Protein AF-A0A843DY50-F1 (afdb_monomer)

Radius of gyration: 16.23 Å; Cα contacts (8 Å, |Δi|>4): 15; chains: 1; bounding box: 36×36×29 Å

Mean predicted aligned error: 9.85 Å

Secondary structure (DSSP, 8-state):
-HHHHHHH-HHHHHHHHHHHHHTTT--HHHHHHHHTT--HHHHHHHHHHHHHHSPPPHHHHHHHHHTTT-

Sequence (70 aa):
MASLVKALGRVDAERFISGFIRDSGDYTLSRRQLYDNLTVDEVFESASTYMKEHPLSPETRARLEKHRNE

Structure (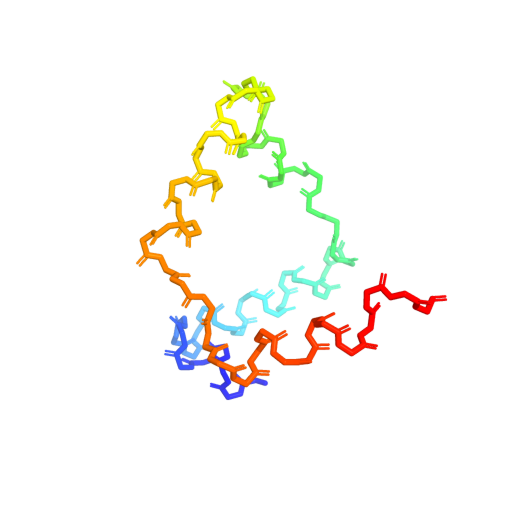mmCIF, N/CA/C/O backbone):
data_AF-A0A843DY50-F1
#
_entry.id   AF-A0A843DY50-F1
#
loop_
_atom_site.group_PDB
_atom_site.id
_atom_site.type_symbol
_atom_site.label_atom_id
_atom_site.label_alt_id
_atom_site.label_comp_id
_atom_site.label_asym_id
_atom_site.label_entity_id
_atom_site.label_seq_id
_atom_site.pdbx_PDB_ins_code
_atom_site.Cartn_x
_atom_site.Cartn_y
_atom_site.Cartn_z
_atom_site.occupancy
_atom_site.B_iso_or_equiv
_atom_site.auth_seq_id
_atom_site.auth_comp_id
_atom_site.auth_asym_id
_atom_site.auth_atom_id
_atom_site.pdbx_PDB_model_num
ATOM 1 N N . MET A 1 1 ? -0.467 -11.287 -17.163 1.00 61.81 1 MET A N 1
ATOM 2 C CA . MET A 1 1 ? -1.028 -12.534 -16.596 1.00 61.81 1 MET A CA 1
ATOM 3 C C . MET A 1 1 ? 0.038 -13.483 -16.044 1.00 61.81 1 MET A C 1
ATOM 5 O O . MET A 1 1 ? -0.109 -13.923 -14.914 1.00 61.81 1 MET A O 1
ATOM 9 N N . ALA A 1 2 ? 1.145 -13.735 -16.757 1.00 79.69 2 ALA A N 1
ATOM 10 C CA . ALA A 1 2 ? 2.223 -14.621 -16.286 1.00 79.69 2 ALA A CA 1
ATOM 11 C C . ALA A 1 2 ? 2.780 -14.272 -14.885 1.00 79.69 2 ALA A C 1
ATOM 13 O O . ALA A 1 2 ? 2.972 -15.165 -14.066 1.00 79.69 2 ALA A O 1
ATOM 14 N N . SER A 1 3 ? 2.966 -12.986 -14.571 1.00 86.06 3 SER A N 1
ATOM 15 C CA . SER A 1 3 ? 3.450 -12.552 -13.249 1.00 86.06 3 SER A CA 1
ATOM 16 C C . SER A 1 3 ? 2.442 -12.797 -12.119 1.00 86.06 3 SER A C 1
ATOM 18 O O . SER A 1 3 ? 2.840 -13.192 -11.030 1.00 86.06 3 SER A O 1
ATOM 20 N N . LEU A 1 4 ? 1.142 -12.622 -12.387 1.00 82.31 4 LEU A N 1
ATOM 21 C CA . LEU A 1 4 ? 0.069 -12.897 -11.421 1.00 82.31 4 LEU A CA 1
ATOM 22 C C . LEU A 1 4 ? -0.044 -14.395 -11.141 1.00 82.31 4 LEU A C 1
ATOM 24 O O . LEU A 1 4 ? -0.091 -14.799 -9.988 1.00 82.31 4 LEU A O 1
ATOM 28 N N . VAL A 1 5 ? -0.001 -15.220 -12.190 1.00 92.00 5 VAL A N 1
ATOM 29 C CA . VAL A 1 5 ? -0.018 -16.686 -12.060 1.00 92.00 5 VAL A CA 1
ATOM 30 C C . VAL A 1 5 ? 1.204 -17.189 -11.287 1.00 92.00 5 VAL A C 1
ATOM 32 O O . VAL A 1 5 ? 1.073 -18.098 -10.475 1.00 92.00 5 VAL A O 1
ATOM 35 N N . LYS A 1 6 ? 2.382 -16.585 -11.494 1.00 92.00 6 LYS A N 1
ATOM 36 C CA . LYS A 1 6 ? 3.600 -16.922 -10.742 1.00 92.00 6 LYS A CA 1
ATOM 37 C C . LYS A 1 6 ? 3.488 -16.578 -9.251 1.00 92.00 6 LYS A C 1
ATOM 39 O O . LYS A 1 6 ? 4.060 -17.293 -8.438 1.00 92.00 6 LYS A O 1
ATOM 44 N N . ALA A 1 7 ? 2.792 -15.496 -8.907 1.00 88.62 7 ALA A N 1
ATOM 45 C CA . ALA A 1 7 ? 2.676 -15.019 -7.530 1.00 88.62 7 ALA A CA 1
ATOM 46 C C . ALA A 1 7 ? 1.523 -15.672 -6.748 1.00 88.62 7 ALA A C 1
ATOM 48 O O . ALA A 1 7 ? 1.677 -15.956 -5.567 1.00 88.62 7 ALA A O 1
ATOM 49 N N . LEU A 1 8 ? 0.380 -15.899 -7.399 1.00 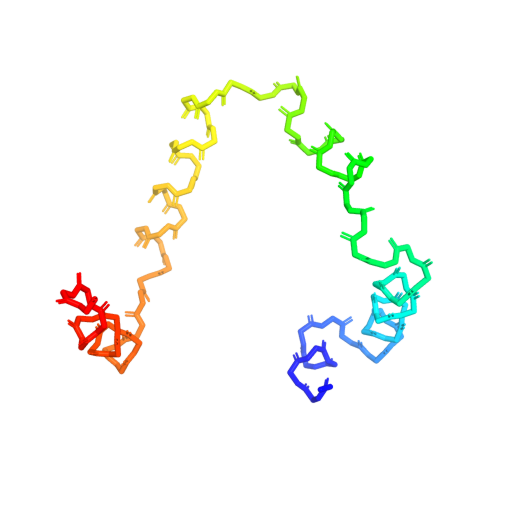87.50 8 LEU A N 1
ATOM 50 C CA . LEU A 1 8 ? -0.869 -16.319 -6.751 1.00 87.50 8 LEU A CA 1
ATOM 51 C C . LEU A 1 8 ? -1.276 -17.754 -7.106 1.00 87.50 8 LEU A C 1
ATOM 53 O O . LEU A 1 8 ? -2.193 -18.308 -6.517 1.00 87.50 8 LEU A O 1
ATOM 57 N N . GLY A 1 9 ? -0.632 -18.368 -8.097 1.00 91.75 9 GLY A N 1
ATOM 58 C CA . GLY A 1 9 ? -1.167 -19.560 -8.742 1.00 91.75 9 GLY A CA 1
ATOM 59 C C . GLY A 1 9 ? -2.289 -19.219 -9.728 1.00 91.75 9 GLY A C 1
ATOM 60 O O . GLY A 1 9 ? -2.813 -18.106 -9.782 1.00 91.75 9 GLY A O 1
ATOM 61 N N . ARG A 1 10 ? -2.637 -20.184 -10.586 1.00 92.88 10 ARG A N 1
ATOM 62 C CA . ARG A 1 10 ? -3.541 -19.947 -11.723 1.00 92.88 10 ARG A CA 1
ATOM 63 C C . ARG A 1 10 ? -4.963 -19.581 -11.294 1.00 92.88 10 ARG A C 1
ATOM 65 O O . ARG A 1 10 ? -5.519 -18.621 -11.816 1.00 92.88 10 ARG A O 1
ATOM 72 N N . VAL A 1 11 ? -5.520 -20.331 -10.344 1.00 93.19 11 VAL A N 1
ATOM 73 C CA . VAL A 1 11 ? -6.908 -20.162 -9.886 1.00 93.19 11 VAL A CA 1
ATOM 74 C C . VAL A 1 11 ? -7.099 -18.803 -9.216 1.00 93.19 11 VAL A C 1
ATOM 76 O O . VAL A 1 11 ? -8.030 -18.074 -9.556 1.00 93.19 11 VAL A O 1
ATOM 79 N N . ASP A 1 12 ? -6.194 -18.420 -8.318 1.00 85.44 12 ASP A N 1
ATOM 80 C CA . ASP A 1 12 ? -6.321 -17.154 -7.598 1.00 85.44 12 ASP A CA 1
ATOM 81 C C . ASP A 1 12 ? -5.963 -15.948 -8.472 1.00 85.44 12 ASP A C 1
ATOM 83 O O . ASP A 1 12 ? -6.575 -14.892 -8.325 1.00 85.44 12 ASP A O 1
ATOM 87 N N . ALA A 1 13 ? -5.079 -16.103 -9.465 1.00 91.44 13 ALA A N 1
ATOM 88 C CA . ALA A 1 13 ? -4.855 -15.073 -10.480 1.00 91.44 13 ALA A CA 1
ATOM 89 C C . ALA A 1 13 ? -6.111 -14.808 -11.333 1.00 91.44 13 ALA A C 1
ATOM 91 O O . ALA A 1 13 ? -6.441 -13.652 -11.603 1.00 91.44 13 ALA A O 1
ATOM 92 N N . GLU A 1 14 ? -6.830 -15.854 -11.750 1.00 91.00 14 GLU A N 1
ATOM 93 C CA . GLU A 1 14 ? -8.086 -15.715 -12.501 1.00 91.00 14 GLU A CA 1
ATOM 94 C C . GLU A 1 14 ? -9.199 -15.099 -11.639 1.00 91.00 14 GLU A C 1
ATOM 96 O O . GLU A 1 14 ? -9.916 -14.210 -12.109 1.00 91.00 14 GLU A O 1
ATOM 101 N N . ARG A 1 15 ? -9.304 -15.487 -10.360 1.00 84.31 15 ARG A N 1
ATOM 102 C CA . ARG A 1 15 ? -10.232 -14.863 -9.399 1.00 84.31 15 ARG A CA 1
ATOM 103 C C . ARG A 1 15 ? -9.907 -13.394 -9.155 1.00 84.31 15 ARG A C 1
ATOM 105 O O . ARG A 1 15 ? -10.821 -12.575 -9.150 1.00 84.31 15 ARG A O 1
ATOM 112 N N . PHE A 1 16 ? -8.626 -13.059 -9.014 1.00 83.06 16 PHE A N 1
ATOM 113 C CA . PHE A 1 16 ? -8.162 -11.686 -8.847 1.00 83.06 16 PHE A CA 1
ATOM 114 C C . PHE A 1 16 ? -8.558 -10.812 -10.040 1.00 83.06 16 PHE A C 1
ATOM 116 O O . PHE A 1 16 ? -9.166 -9.762 -9.849 1.00 83.06 16 PHE A O 1
ATOM 123 N N . ILE A 1 17 ? -8.286 -11.260 -11.272 1.00 84.62 17 ILE A N 1
ATOM 124 C CA . ILE A 1 17 ? -8.678 -10.514 -12.477 1.00 84.62 17 ILE A CA 1
ATOM 125 C C . ILE A 1 17 ? -10.197 -10.418 -12.602 1.00 84.62 17 ILE A C 1
ATOM 127 O O . ILE A 1 17 ? -10.714 -9.358 -12.940 1.00 84.62 17 ILE A O 1
ATOM 131 N N . SER A 1 18 ? -10.919 -11.497 -12.306 1.00 84.62 18 SER A N 1
ATOM 132 C CA . SER A 1 18 ? -12.382 -11.495 -12.377 1.00 84.62 18 SER A CA 1
ATOM 133 C C . SER A 1 18 ? -12.993 -10.514 -11.374 1.00 84.62 18 SER A C 1
ATOM 135 O O . SER A 1 18 ? -13.904 -9.778 -11.735 1.00 84.62 18 SER A O 1
ATOM 137 N N . GLY A 1 19 ? -12.466 -10.450 -10.147 1.00 77.50 19 GLY A N 1
ATOM 138 C CA . GLY A 1 19 ? -12.861 -9.451 -9.149 1.00 77.50 19 GLY A CA 1
ATOM 139 C C . GLY A 1 19 ? -12.498 -8.028 -9.576 1.00 77.50 19 GLY A C 1
ATOM 140 O O . GLY A 1 19 ? -13.346 -7.144 -9.528 1.00 77.50 19 GLY A O 1
ATOM 141 N N . PHE A 1 20 ? -11.276 -7.827 -10.086 1.00 75.00 20 PHE A N 1
ATOM 142 C CA . PHE A 1 20 ? -10.813 -6.538 -10.613 1.00 75.00 20 PHE A CA 1
ATOM 143 C C . PHE A 1 20 ? -11.745 -6.004 -11.711 1.00 75.00 20 PHE A C 1
ATOM 145 O O . PHE A 1 20 ? -12.151 -4.845 -11.671 1.00 75.00 20 PHE A O 1
ATOM 152 N N . ILE A 1 21 ? -12.104 -6.851 -12.681 1.00 80.00 21 ILE A N 1
ATOM 153 C CA . ILE A 1 21 ? -12.983 -6.484 -13.799 1.00 80.00 21 ILE A CA 1
ATOM 154 C C . ILE A 1 21 ? -14.412 -6.238 -13.309 1.00 80.00 21 ILE A C 1
ATOM 156 O O . ILE A 1 21 ? -15.034 -5.265 -13.728 1.00 80.00 21 ILE A O 1
ATOM 160 N N . ARG A 1 22 ? -14.937 -7.106 -12.434 1.00 75.75 22 ARG A N 1
ATOM 161 C CA . ARG A 1 22 ? -16.331 -7.036 -11.976 1.00 75.75 22 ARG A CA 1
ATOM 162 C C . ARG A 1 22 ? -16.614 -5.773 -11.175 1.00 75.75 22 ARG A C 1
ATOM 164 O O . ARG A 1 22 ? -17.648 -5.148 -11.386 1.00 75.75 22 ARG A O 1
ATOM 171 N N . ASP A 1 23 ? -15.688 -5.391 -10.306 1.00 66.56 23 ASP A N 1
ATOM 172 C CA . ASP A 1 23 ? -15.890 -4.261 -9.405 1.00 66.56 23 ASP A CA 1
ATOM 173 C C . ASP A 1 23 ? -15.282 -2.966 -9.982 1.00 66.56 23 ASP A C 1
ATOM 175 O O . ASP A 1 23 ? -15.197 -1.964 -9.288 1.00 66.56 23 ASP A O 1
ATOM 179 N N . SER A 1 24 ? -14.860 -2.945 -11.258 1.00 66.00 24 SER A N 1
ATOM 180 C CA . SER A 1 24 ? -14.166 -1.803 -11.897 1.00 66.00 24 SER A CA 1
ATOM 181 C C . SER A 1 24 ? -12.921 -1.317 -11.134 1.00 66.00 24 SER A C 1
ATOM 183 O O . SER A 1 24 ? -12.530 -0.155 -11.243 1.00 66.00 24 SER A O 1
ATOM 185 N N . GLY A 1 25 ? -12.302 -2.185 -10.332 1.00 64.62 25 GLY A N 1
ATOM 186 C CA . GLY A 1 25 ? -11.244 -1.795 -9.401 1.00 64.62 25 GLY A CA 1
ATOM 187 C C . GLY A 1 25 ? -11.726 -0.960 -8.203 1.00 64.62 25 GLY A C 1
ATOM 188 O O . GLY A 1 25 ? -10.912 -0.277 -7.579 1.00 64.62 25 GLY A O 1
ATOM 189 N N . ASP A 1 26 ? -13.018 -0.996 -7.859 1.00 67.81 26 ASP A N 1
ATOM 190 C CA . ASP A 1 26 ? -13.548 -0.393 -6.636 1.00 67.81 26 ASP A CA 1
ATOM 191 C C . ASP A 1 26 ? -13.169 -1.239 -5.412 1.00 67.81 26 ASP A C 1
ATOM 193 O O . ASP A 1 26 ? -13.897 -2.102 -4.923 1.00 67.81 26 ASP A O 1
ATOM 197 N N . TYR A 1 27 ? -11.978 -0.954 -4.893 1.00 71.19 27 TYR A N 1
ATOM 198 C CA . TYR A 1 27 ? -11.455 -1.552 -3.670 1.00 71.19 27 TYR A CA 1
ATOM 199 C C . TYR A 1 27 ? -11.939 -0.849 -2.404 1.00 71.19 27 TYR A C 1
ATOM 201 O O . TYR A 1 27 ? -11.296 -0.992 -1.365 1.00 71.19 27 TYR A O 1
ATOM 209 N N . THR A 1 28 ? -13.020 -0.065 -2.443 1.00 77.50 28 THR A N 1
ATOM 210 C CA . THR A 1 28 ? -13.450 0.710 -1.270 1.00 77.50 28 THR A CA 1
ATOM 211 C C . THR A 1 28 ? -13.710 -0.197 -0.070 1.00 77.50 28 THR A C 1
ATOM 213 O O . THR A 1 28 ? -13.193 0.074 1.010 1.00 77.50 28 THR A O 1
ATOM 216 N N . LEU A 1 29 ? -14.418 -1.318 -0.247 1.00 80.06 29 LEU A N 1
ATOM 217 C CA . LEU A 1 29 ? -14.689 -2.250 0.855 1.00 80.06 29 LEU A CA 1
ATOM 218 C C . LEU A 1 29 ? -13.428 -2.983 1.334 1.00 80.06 29 LEU A C 1
ATOM 220 O O . LEU A 1 29 ? -13.202 -3.088 2.536 1.00 80.06 29 LEU A O 1
ATOM 224 N N . SER A 1 30 ? -12.579 -3.447 0.416 1.00 76.56 30 SER A N 1
ATOM 225 C CA . SER A 1 30 ? -11.333 -4.138 0.775 1.00 76.56 30 SER A CA 1
ATOM 226 C C . SER A 1 30 ? -10.322 -3.209 1.448 1.00 76.56 30 SER A C 1
ATOM 228 O O . SER A 1 30 ? -9.653 -3.610 2.395 1.00 76.56 30 SER A O 1
ATOM 230 N N . ARG A 1 31 ? -10.228 -1.947 1.009 1.00 80.69 31 ARG A N 1
ATOM 231 C CA . ARG A 1 31 ? -9.392 -0.936 1.666 1.00 80.69 31 ARG A CA 1
ATOM 232 C C . ARG A 1 31 ? -9.914 -0.591 3.046 1.00 80.69 31 ARG A C 1
ATOM 234 O O . ARG A 1 31 ? -9.106 -0.481 3.955 1.00 80.69 31 ARG A O 1
ATOM 241 N N . ARG A 1 32 ? -11.232 -0.485 3.214 1.00 83.38 32 ARG A N 1
ATOM 242 C CA . ARG A 1 32 ? -11.843 -0.289 4.531 1.00 83.38 32 ARG A CA 1
ATOM 243 C C . ARG A 1 32 ? -11.486 -1.413 5.497 1.00 83.38 32 ARG A C 1
ATOM 245 O O . ARG A 1 32 ? -10.984 -1.157 6.581 1.00 83.38 32 ARG A O 1
ATOM 252 N N . GLN A 1 33 ? -11.627 -2.666 5.064 1.00 81.88 33 GLN A N 1
ATOM 253 C CA . GLN A 1 33 ? -11.226 -3.825 5.872 1.00 81.88 33 GLN A CA 1
ATOM 254 C C . GLN A 1 33 ? -9.746 -3.796 6.275 1.00 81.88 33 GLN A C 1
ATOM 256 O O . GLN A 1 33 ? -9.409 -4.244 7.368 1.00 81.88 33 GLN A O 1
ATOM 261 N N . LEU A 1 34 ? -8.875 -3.289 5.398 1.00 81.62 34 LEU A N 1
ATOM 262 C CA . LEU A 1 34 ? -7.436 -3.248 5.635 1.00 81.62 34 LEU A CA 1
ATOM 263 C C . LEU A 1 34 ? -6.993 -2.048 6.488 1.00 81.62 34 LEU A C 1
ATOM 265 O O . LEU A 1 34 ? -6.068 -2.193 7.280 1.00 81.62 34 LEU A O 1
ATOM 269 N N . TYR A 1 35 ? -7.622 -0.882 6.323 1.00 86.75 35 TYR A N 1
ATOM 270 C CA . TYR A 1 35 ? -7.113 0.391 6.846 1.00 86.75 35 TYR A CA 1
ATOM 271 C C . TYR A 1 35 ? -8.012 1.079 7.879 1.00 86.75 35 TYR A C 1
ATOM 273 O O . TYR A 1 35 ? -7.497 1.913 8.612 1.00 86.75 35 TYR A O 1
ATOM 281 N N . ASP A 1 36 ? -9.306 0.754 7.995 1.00 91.19 36 ASP A N 1
ATOM 282 C CA . ASP A 1 36 ? -10.223 1.510 8.876 1.00 91.19 36 ASP A CA 1
ATOM 283 C C . ASP A 1 36 ? -9.845 1.423 10.364 1.00 91.19 36 ASP A C 1
ATOM 285 O O . ASP A 1 36 ? -10.204 2.300 11.146 1.00 91.19 36 ASP A O 1
ATOM 289 N N . ASN A 1 37 ? -9.106 0.381 10.752 1.00 93.31 37 ASN A N 1
ATOM 290 C CA . ASN A 1 37 ? -8.629 0.176 12.120 1.00 93.31 37 ASN A CA 1
ATOM 291 C C . ASN A 1 37 ? -7.161 0.584 12.319 1.00 93.31 37 ASN A C 1
ATOM 293 O O . ASN A 1 37 ? -6.603 0.297 1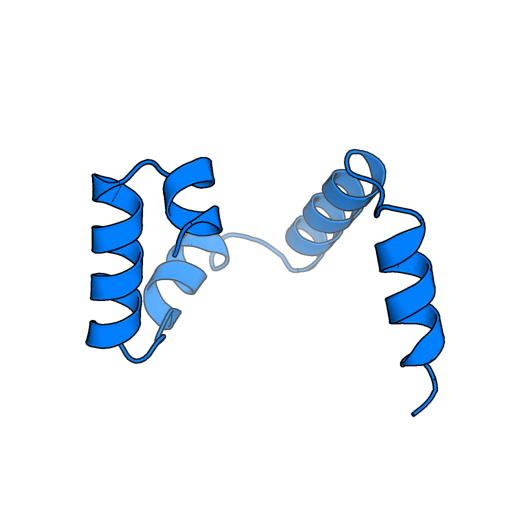3.375 1.00 93.31 37 ASN A O 1
ATOM 297 N N . LEU A 1 38 ? -6.527 1.189 11.311 1.00 92.25 38 LEU A N 1
ATOM 298 C CA . LEU A 1 38 ? -5.132 1.613 11.365 1.00 92.25 38 LEU A CA 1
ATOM 299 C C . LEU A 1 38 ? -5.043 3.134 11.342 1.00 92.25 38 LEU A C 1
ATOM 301 O O . LEU A 1 38 ? -5.706 3.822 10.563 1.00 92.25 38 LEU A O 1
ATOM 305 N N . THR A 1 39 ? -4.166 3.664 12.179 1.00 94.81 39 THR A N 1
ATOM 306 C CA . THR A 1 39 ? -3.754 5.059 12.107 1.00 94.81 39 THR A CA 1
ATOM 307 C C . THR A 1 39 ? -2.809 5.276 10.928 1.00 94.81 39 THR A C 1
ATOM 309 O O . THR A 1 39 ? -2.153 4.359 10.428 1.00 94.81 39 THR A O 1
ATOM 312 N N . VAL A 1 40 ? -2.712 6.529 10.486 1.00 89.75 40 VAL A N 1
ATOM 313 C CA . VAL A 1 40 ? -1.778 6.925 9.424 1.00 89.75 40 VAL A CA 1
ATOM 314 C C . VAL A 1 40 ? -0.337 6.565 9.802 1.00 89.75 40 VAL A C 1
ATOM 316 O O . VAL A 1 40 ? 0.388 6.029 8.966 1.00 89.75 40 VAL A O 1
ATOM 319 N N . ASP A 1 41 ? 0.052 6.781 11.059 1.00 94.88 41 ASP A N 1
ATOM 320 C CA . ASP A 1 41 ? 1.403 6.489 11.548 1.00 94.88 41 ASP A CA 1
ATOM 321 C C . ASP A 1 41 ? 1.729 4.990 11.490 1.00 94.88 41 ASP A C 1
ATOM 323 O O . ASP A 1 41 ? 2.807 4.616 11.033 1.00 94.88 41 ASP A O 1
ATOM 327 N N . GLU A 1 42 ? 0.78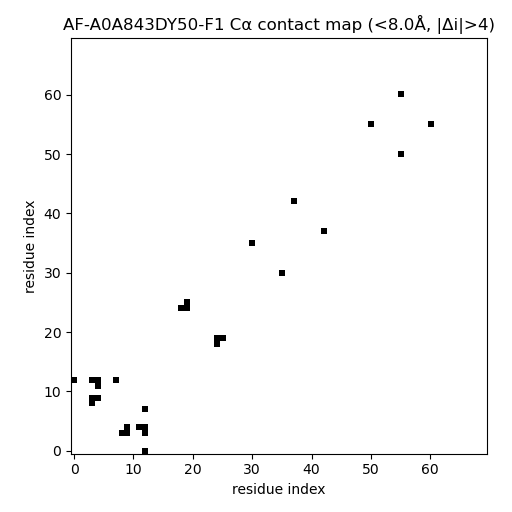7 4.117 11.860 1.00 93.19 42 GLU A N 1
ATOM 328 C CA . GLU A 1 42 ? 0.963 2.659 11.761 1.00 93.19 42 GLU A CA 1
ATOM 329 C C . GLU A 1 42 ? 1.151 2.200 10.310 1.00 93.19 42 GLU A C 1
ATOM 331 O O . GLU A 1 42 ? 1.998 1.348 10.023 1.00 93.19 42 GLU A O 1
ATOM 336 N N . VAL A 1 43 ? 0.402 2.794 9.376 1.00 92.06 43 VAL A N 1
ATOM 337 C CA . VAL A 1 43 ? 0.556 2.508 7.944 1.00 92.06 43 VAL A CA 1
ATOM 338 C C . VAL A 1 43 ? 1.928 2.966 7.446 1.00 92.06 43 VAL A C 1
ATOM 340 O O . VAL A 1 43 ? 2.602 2.214 6.737 1.00 92.06 43 VAL A O 1
ATOM 343 N N . PHE A 1 44 ? 2.365 4.170 7.823 1.00 92.31 44 PHE A N 1
ATOM 344 C CA . PHE A 1 44 ? 3.677 4.692 7.436 1.00 92.31 44 PHE A CA 1
ATOM 345 C C . PHE A 1 44 ? 4.824 3.861 8.008 1.00 92.31 44 PHE A C 1
ATOM 347 O O . PHE A 1 44 ? 5.762 3.543 7.273 1.00 92.31 44 PHE A O 1
ATOM 354 N N . GLU A 1 45 ? 4.752 3.476 9.280 1.00 94.94 45 GLU A N 1
ATOM 355 C CA . GLU A 1 45 ? 5.794 2.680 9.928 1.00 94.94 45 GLU A CA 1
ATOM 356 C C . GLU A 1 45 ? 5.899 1.284 9.300 1.00 94.94 45 GLU A C 1
ATOM 358 O O . GLU A 1 45 ? 6.998 0.817 8.982 1.00 94.94 45 GLU A O 1
ATOM 363 N N . SER A 1 46 ? 4.754 0.648 9.027 1.00 91.62 46 SER A N 1
ATOM 364 C CA . SER A 1 46 ? 4.698 -0.643 8.336 1.00 91.62 46 SER A CA 1
ATOM 365 C C . SER A 1 46 ? 5.297 -0.559 6.928 1.00 91.62 46 SER A C 1
ATOM 367 O O . SER A 1 46 ? 6.157 -1.368 6.566 1.00 91.62 46 SER A O 1
ATOM 369 N N . ALA A 1 47 ? 4.917 0.459 6.150 1.00 91.19 47 ALA A N 1
ATOM 370 C CA . ALA A 1 47 ? 5.449 0.666 4.805 1.00 91.19 47 ALA A CA 1
ATOM 371 C C . ALA A 1 47 ? 6.961 0.953 4.819 1.00 91.19 47 ALA A C 1
ATOM 373 O O . ALA A 1 47 ? 7.710 0.394 4.014 1.00 91.19 47 ALA A O 1
ATOM 374 N N . SER A 1 48 ? 7.422 1.785 5.757 1.00 91.75 48 SER A N 1
ATOM 375 C CA . SER A 1 48 ? 8.838 2.116 5.953 1.00 9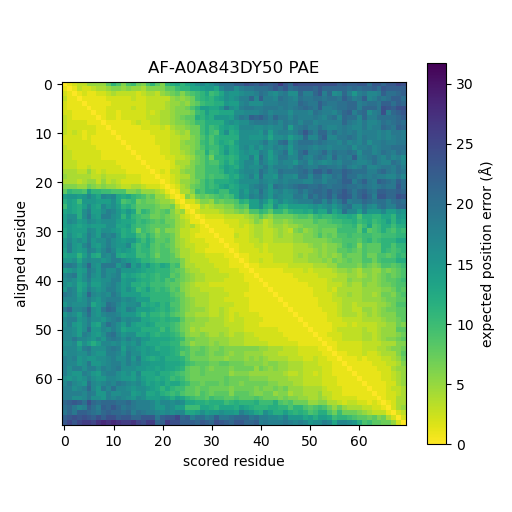1.75 48 SER A CA 1
ATOM 376 C C . SER A 1 48 ? 9.662 0.875 6.295 1.00 91.75 48 SER A C 1
ATOM 378 O O . SER A 1 48 ? 10.721 0.649 5.705 1.00 91.75 48 SER A O 1
ATOM 380 N N . THR A 1 49 ? 9.155 0.037 7.201 1.00 95.44 49 THR A N 1
ATOM 381 C CA . THR A 1 49 ? 9.787 -1.233 7.582 1.00 95.44 49 THR A CA 1
ATOM 382 C C . THR A 1 49 ? 9.897 -2.170 6.384 1.00 95.44 49 THR A C 1
ATOM 384 O O . THR A 1 49 ? 11.000 -2.600 6.045 1.00 95.44 49 THR A O 1
ATOM 387 N N . TYR A 1 50 ? 8.796 -2.381 5.660 1.00 93.12 50 TYR A N 1
ATOM 388 C CA . TYR A 1 50 ? 8.787 -3.219 4.461 1.00 93.12 50 TYR A CA 1
ATOM 389 C C . TYR A 1 50 ? 9.797 -2.736 3.407 1.00 93.12 50 TYR A C 1
ATOM 391 O O . TYR A 1 50 ? 10.539 -3.533 2.838 1.00 93.12 50 TYR A O 1
ATOM 399 N N . MET A 1 51 ? 9.884 -1.425 3.159 1.00 91.50 51 MET A N 1
ATOM 400 C CA . MET A 1 51 ? 10.840 -0.871 2.191 1.00 91.50 51 MET A CA 1
ATOM 401 C C . MET A 1 51 ? 12.306 -1.077 2.592 1.00 91.50 51 MET A C 1
ATOM 403 O O . MET A 1 51 ? 13.160 -1.213 1.713 1.00 91.50 51 MET A O 1
ATOM 407 N N . LYS A 1 52 ? 12.614 -1.088 3.895 1.00 93.31 52 LYS A N 1
ATOM 408 C CA . LYS A 1 52 ? 13.967 -1.376 4.399 1.00 93.31 52 LYS A CA 1
ATOM 409 C C . LYS A 1 52 ? 14.326 -2.848 4.205 1.00 93.31 52 LYS A C 1
ATOM 411 O O . LYS A 1 52 ? 15.446 -3.145 3.798 1.00 93.31 52 LYS A O 1
ATOM 416 N N . GLU A 1 53 ? 13.382 -3.746 4.473 1.00 95.75 53 GLU A N 1
ATOM 417 C CA . GLU A 1 53 ? 13.562 -5.199 4.345 1.00 95.75 53 GLU A CA 1
ATOM 418 C C . GLU A 1 53 ? 13.581 -5.665 2.884 1.00 95.75 53 GLU A C 1
ATOM 420 O O . GLU A 1 53 ? 14.266 -6.627 2.534 1.00 95.75 53 GLU A O 1
ATOM 425 N N . HIS A 1 54 ? 12.880 -4.941 2.011 1.00 93.06 54 HIS A N 1
ATOM 426 C CA . HIS A 1 54 ? 12.753 -5.240 0.590 1.00 93.06 54 HIS A CA 1
ATOM 427 C C . HIS A 1 54 ? 13.277 -4.079 -0.266 1.00 93.06 54 HIS A C 1
ATOM 429 O O . HIS A 1 54 ? 12.500 -3.392 -0.940 1.00 93.06 54 HIS A O 1
ATOM 435 N N . PRO A 1 55 ? 14.602 -3.837 -0.267 1.00 92.06 55 PRO A N 1
ATOM 436 C CA . PRO A 1 55 ? 15.181 -2.742 -1.023 1.00 92.06 55 PRO A CA 1
ATOM 437 C C . PRO A 1 55 ? 14.922 -2.918 -2.522 1.00 92.06 55 PRO A C 1
ATOM 439 O O . PRO A 1 55 ? 15.045 -4.008 -3.085 1.00 92.06 55 PRO A 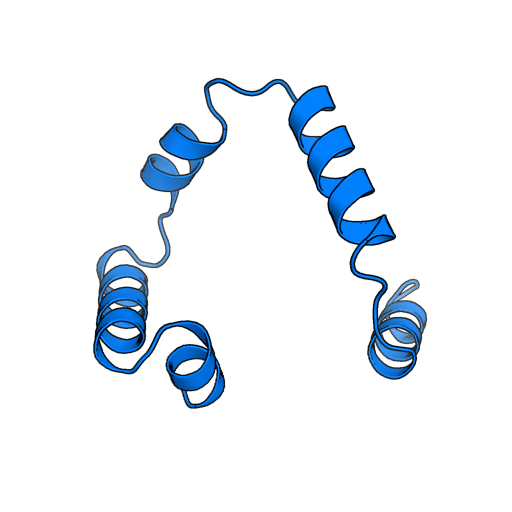O 1
ATOM 442 N N . LEU A 1 56 ? 14.597 -1.808 -3.185 1.00 90.12 56 LEU A N 1
ATOM 443 C CA . LEU A 1 56 ? 14.400 -1.786 -4.632 1.00 90.12 56 LEU A CA 1
ATOM 444 C C . LEU A 1 56 ? 15.663 -2.238 -5.367 1.00 90.12 56 LEU A C 1
ATOM 446 O O . LEU A 1 56 ? 16.781 -1.879 -4.983 1.00 90.12 56 LEU A O 1
ATOM 450 N N . SER A 1 57 ? 15.476 -2.953 -6.479 1.00 92.56 57 SER A N 1
ATOM 451 C CA . SER A 1 57 ? 16.592 -3.306 -7.353 1.00 92.56 57 SER A CA 1
ATOM 452 C C . SER A 1 57 ? 17.277 -2.046 -7.910 1.00 92.56 57 SER A C 1
ATOM 454 O O . SER A 1 57 ? 16.612 -1.018 -8.098 1.00 92.56 57 SER A O 1
ATOM 456 N N . PRO A 1 58 ? 18.583 -2.114 -8.233 1.00 92.62 58 PRO A N 1
ATOM 457 C CA . PRO A 1 58 ? 19.305 -0.992 -8.835 1.00 92.62 58 PRO A CA 1
ATOM 458 C C . PRO A 1 58 ? 18.621 -0.445 -10.096 1.00 92.62 58 PRO A C 1
ATOM 460 O O . PRO A 1 58 ? 18.509 0.765 -10.267 1.00 92.62 58 PRO A O 1
ATOM 463 N N . GLU A 1 59 ? 18.085 -1.332 -10.938 1.00 93.50 59 GLU A N 1
ATOM 464 C CA . GLU A 1 59 ? 17.333 -0.967 -12.143 1.00 93.50 59 GLU A CA 1
ATOM 465 C C . GLU A 1 59 ? 16.059 -0.174 -11.814 1.00 93.50 59 GLU A C 1
ATOM 467 O O . GLU A 1 59 ? 15.778 0.857 -12.427 1.00 93.50 59 GLU A O 1
ATOM 472 N N . THR A 1 60 ? 15.295 -0.624 -10.814 1.00 89.25 60 THR A N 1
ATOM 473 C CA . THR A 1 60 ? 14.067 0.063 -10.387 1.00 89.25 60 THR A CA 1
ATOM 474 C C . THR A 1 60 ? 14.386 1.441 -9.817 1.00 89.25 60 THR A C 1
ATOM 476 O O . THR A 1 60 ? 13.695 2.410 -10.130 1.00 89.25 60 THR A O 1
ATOM 479 N N . ARG A 1 61 ? 15.464 1.555 -9.031 1.00 88.25 61 ARG A N 1
ATOM 480 C CA . ARG A 1 61 ? 15.920 2.834 -8.474 1.00 88.25 61 ARG A CA 1
ATOM 481 C C . ARG A 1 61 ? 16.310 3.823 -9.577 1.00 88.25 61 ARG A C 1
ATOM 483 O O . ARG A 1 61 ? 15.825 4.949 -9.560 1.00 88.25 61 ARG A O 1
ATOM 490 N N . ALA A 1 62 ? 17.075 3.377 -10.574 1.00 91.00 62 ALA A N 1
ATOM 491 C CA . ALA A 1 62 ? 17.470 4.209 -11.712 1.00 91.00 62 ALA A CA 1
ATOM 492 C C . ALA A 1 62 ? 16.261 4.714 -12.527 1.00 91.00 62 ALA A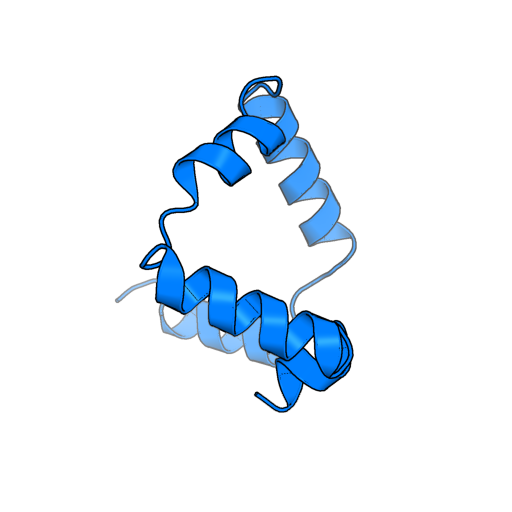 C 1
ATOM 494 O O . ALA A 1 62 ? 16.234 5.864 -12.965 1.00 91.00 62 ALA A O 1
ATOM 495 N N . ARG A 1 63 ? 15.225 3.879 -12.698 1.00 89.06 63 ARG A N 1
ATOM 496 C CA . ARG A 1 63 ? 13.971 4.286 -13.358 1.00 89.06 63 ARG A CA 1
ATOM 497 C C . ARG A 1 63 ? 13.221 5.360 -12.572 1.00 89.06 63 ARG A C 1
ATOM 499 O O . ARG A 1 63 ? 12.728 6.303 -13.179 1.00 89.06 63 ARG A O 1
ATOM 506 N N . LEU A 1 64 ? 13.129 5.223 -11.250 1.00 87.50 64 LEU A N 1
ATOM 507 C CA . LEU A 1 64 ? 12.455 6.212 -10.403 1.00 87.50 64 LEU A CA 1
ATOM 508 C C . LEU A 1 64 ? 13.188 7.554 -10.408 1.00 87.50 64 LEU A C 1
ATOM 510 O O . LEU A 1 64 ? 12.550 8.595 -10.506 1.00 87.50 64 LEU A O 1
ATOM 514 N N . GLU A 1 65 ? 14.520 7.536 -10.352 1.00 89.31 65 GLU A N 1
ATOM 515 C CA . GLU A 1 65 ? 15.338 8.752 -10.408 1.00 89.31 65 GLU A CA 1
ATOM 516 C C . GLU A 1 65 ? 15.167 9.507 -11.728 1.00 89.31 65 GLU A C 1
ATOM 518 O O . GLU A 1 65 ? 15.099 10.735 -11.720 1.00 89.31 65 GLU A O 1
ATOM 523 N N . LYS A 1 66 ? 15.019 8.781 -12.843 1.00 88.75 66 LYS A N 1
ATOM 524 C CA . LYS A 1 66 ? 14.774 9.369 -14.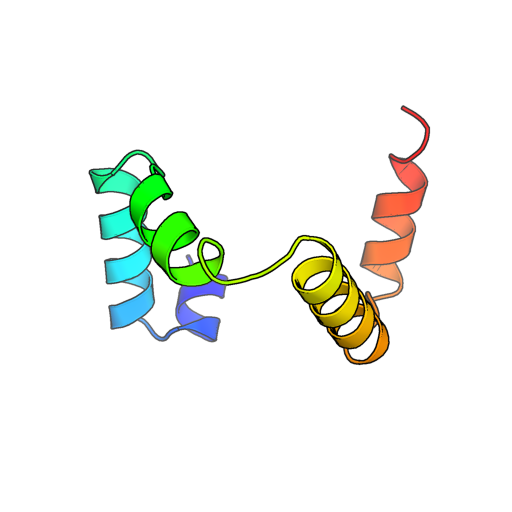165 1.00 88.75 66 LYS A CA 1
ATOM 525 C C . LYS A 1 66 ? 13.477 10.189 -14.231 1.00 88.75 66 LYS A C 1
ATOM 527 O O . LYS A 1 66 ? 13.462 11.206 -14.909 1.00 88.75 66 LYS A O 1
ATOM 532 N N . HIS A 1 67 ? 12.425 9.771 -13.527 1.00 80.25 67 HIS A N 1
ATOM 533 C CA . HIS A 1 67 ? 11.090 10.390 -13.583 1.00 80.25 67 HIS A CA 1
ATOM 534 C C . HIS A 1 67 ? 10.754 11.256 -12.357 1.00 80.25 67 HIS A C 1
ATOM 536 O O . HIS A 1 67 ? 9.613 11.669 -12.186 1.00 80.25 67 HIS A O 1
ATOM 542 N N . ARG A 1 68 ? 11.719 11.520 -11.466 1.00 77.12 68 ARG A N 1
ATOM 543 C CA . ARG A 1 68 ? 11.468 12.250 -10.209 1.00 77.12 68 ARG A CA 1
ATOM 544 C C . ARG A 1 68 ? 11.293 13.765 -10.391 1.00 77.12 68 ARG A C 1
ATOM 546 O O . ARG A 1 68 ? 10.784 14.411 -9.483 1.00 77.12 68 ARG A O 1
ATOM 553 N N . ASN A 1 69 ? 11.726 14.319 -11.525 1.00 61.56 69 ASN A N 1
ATOM 554 C CA . ASN A 1 69 ? 11.765 15.765 -11.785 1.00 61.56 69 ASN A CA 1
ATOM 555 C C . ASN A 1 69 ? 11.060 16.166 -13.102 1.00 61.56 69 ASN A C 1
ATOM 557 O O . ASN A 1 69 ? 11.322 17.255 -13.613 1.00 61.56 69 ASN A O 1
ATOM 561 N N . GLU A 1 70 ? 10.240 15.277 -13.668 1.00 56.03 70 GLU A N 1
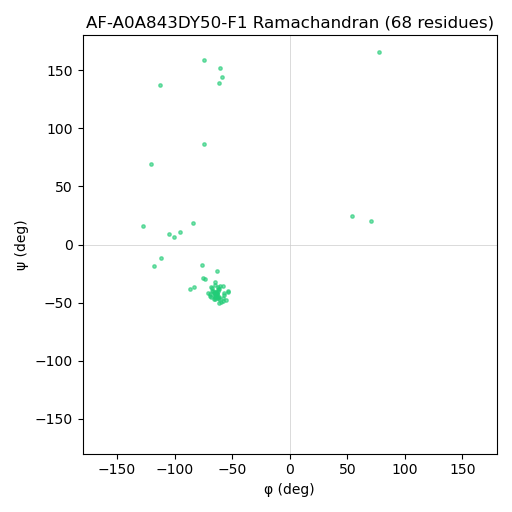ATOM 562 C CA . GLU A 1 70 ? 9.311 15.584 -14.772 1.00 56.03 70 GLU A CA 1
ATOM 563 C C . GLU A 1 70 ? 7.965 16.043 -14.197 1.00 56.03 70 GLU A C 1
ATOM 565 O O . GLU A 1 70 ? 7.379 16.989 -14.767 1.00 56.03 70 GLU A O 1
#

pLDDT: mean 85.28, std 9.34, range [56.03, 95.75]

Solvent-accessible surface area (backbone atoms only — not comparable to full-atom values): 4215 Å² total; per-residue (Å²): 109,71,70,45,30,74,74,54,36,64,69,52,31,52,50,50,51,49,50,38,63,73,49,76,64,66,48,64,67,62,47,43,76,70,40,72,90,52,54,71,64,58,53,50,51,53,52,54,51,49,47,68,78,55,62,73,52,72,70,59,49,54,55,50,64,72,61,70,84,118

Foldseek 3Di:
DVVLCVVPNDVVSVVVVVVCVVCVNPCVVVCCVVPVPDDPVRVVVVVVVVCVVPPDDPVVVVVCVVPVPD